Protein AF-A0A699RF55-F1 (afdb_monomer)

Foldseek 3Di:
DCPCVVVVVVVVVVVVLVVPPDFDWAQADPVGQDPVCNPDTDTDDSVVVVVVCVVVVVVVVVVVVVVVVD

Solvent-accessible surface area (backbone atoms only — not comparable to full-atom values): 4391 Å² total; per-residue (Å²): 141,75,81,57,61,62,55,51,50,52,49,51,52,52,52,53,56,67,66,52,83,73,83,48,70,40,75,54,51,90,94,65,52,46,88,94,48,70,85,53,63,45,74,59,57,69,72,62,54,53,65,64,41,51,63,53,55,51,50,55,51,51,51,50,55,56,64,74,74,110

Secondary structure (DSSP, 8-state):
--SSHHHHHHHHHHHHHHH-----EEEPPTTS--TT-TT-EEEPPHHHHHHHHHHHHHHHHHHHHHHH--

InterPro domains:
  IPR013103 Reverse transcriptase, RNA-dependent DNA polymerase [PF07727] (18-68)

Nearest PDB structures (foldseek):
  7dyr-assembly1_F  TM=3.332E-01  e=6.338E+00  Escherichia coli K-12

Sequence (70 aa):
MADSAWIEAMQEELYQFDRLQEEVYVAQPDMFVDPDHPEKVYRLRKALYGLKQAPKAWHDELLKFLTSKG

Radius of gyration: 17.6 Å; Cα contacts (8 Å, |Δi|>4): 24; chains: 1; bounding box: 46×22×50 Å

Mean predicted aligned error: 10.0 Å

Organism: Tanacetum cinerariifolium (NCBI:txid118510)

Structure (mmCIF, N/CA/C/O backbone):
data_AF-A0A699RF55-F1
#
_entry.id   AF-A0A699RF55-F1
#
loop_
_atom_site.group_PDB
_atom_site.id
_atom_site.type_symbol
_atom_site.label_atom_id
_atom_site.label_alt_id
_atom_site.label_comp_id
_atom_site.label_asym_id
_atom_site.label_entity_id
_atom_site.label_seq_id
_atom_site.pdbx_PDB_ins_code
_atom_site.Cartn_x
_atom_site.Cartn_y
_atom_site.Cartn_z
_atom_site.occupancy
_atom_site.B_iso_or_equiv
_atom_site.auth_seq_id
_atom_site.auth_comp_id
_atom_site.auth_asym_id
_atom_site.auth_atom_id
_atom_site.pdbx_PDB_model_num
ATOM 1 N N . MET A 1 1 ? -15.093 -1.385 29.090 1.00 49.91 1 MET A N 1
ATOM 2 C CA . MET A 1 1 ? -13.843 -2.003 28.600 1.00 49.91 1 MET A CA 1
ATOM 3 C C . MET A 1 1 ? -14.009 -2.350 27.123 1.00 49.91 1 MET A C 1
ATOM 5 O O . MET A 1 1 ? -14.180 -3.508 26.789 1.00 49.91 1 MET A O 1
ATOM 9 N N . ALA A 1 2 ? -14.043 -1.335 26.255 1.00 54.25 2 ALA A N 1
ATOM 10 C CA . ALA A 1 2 ? -14.086 -1.483 24.791 1.00 54.25 2 ALA A CA 1
ATOM 11 C C . ALA A 1 2 ? -12.835 -0.862 24.133 1.00 54.25 2 ALA A C 1
ATOM 13 O O . ALA A 1 2 ? -12.767 -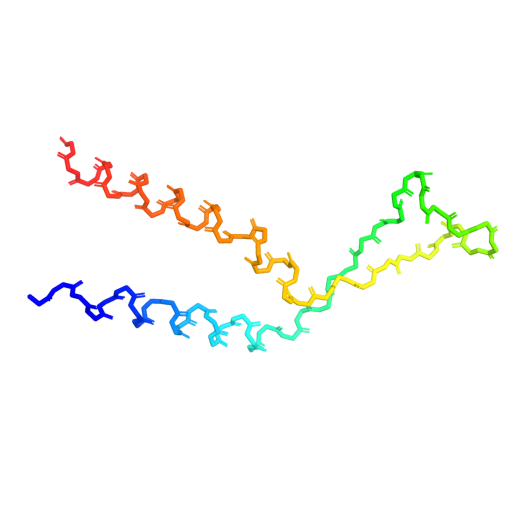0.713 22.922 1.00 54.25 2 ALA A O 1
ATOM 14 N N . ASP A 1 3 ? -11.855 -0.479 24.955 1.00 60.72 3 ASP A N 1
ATOM 15 C CA . ASP A 1 3 ? -10.750 0.397 24.559 1.00 60.72 3 ASP A CA 1
ATOM 16 C C . ASP A 1 3 ? -9.465 -0.372 24.200 1.00 60.72 3 ASP A C 1
ATOM 18 O O . ASP A 1 3 ? -8.503 0.214 23.730 1.00 60.72 3 ASP A O 1
ATOM 22 N N . SER A 1 4 ? -9.436 -1.697 24.391 1.00 66.25 4 SER A N 1
ATOM 23 C CA . SER A 1 4 ? -8.307 -2.550 23.980 1.00 66.25 4 SER A CA 1
ATOM 24 C C . SER A 1 4 ? -8.583 -3.340 22.703 1.00 66.25 4 SER A C 1
ATOM 26 O O . SER A 1 4 ? -7.650 -3.649 21.972 1.00 66.25 4 SER A O 1
ATOM 28 N N . ALA A 1 5 ? -9.853 -3.612 22.386 1.00 74.94 5 ALA A N 1
ATOM 29 C CA . ALA A 1 5 ? -10.227 -4.457 21.252 1.00 74.94 5 ALA A CA 1
ATOM 30 C C . ALA A 1 5 ? -9.787 -3.867 19.900 1.00 74.94 5 ALA A C 1
ATOM 32 O O . ALA A 1 5 ? -9.414 -4.604 18.994 1.00 74.94 5 ALA A O 1
ATOM 33 N N . TRP A 1 6 ? -9.781 -2.536 19.768 1.00 70.19 6 TRP A N 1
ATOM 34 C CA . TRP A 1 6 ? -9.309 -1.867 18.552 1.00 70.19 6 TRP A CA 1
ATOM 35 C C . TRP A 1 6 ? -7.779 -1.913 18.416 1.00 70.19 6 TRP A C 1
ATOM 37 O O . TRP A 1 6 ? -7.266 -2.015 17.304 1.00 70.19 6 TRP A O 1
ATOM 47 N N . ILE A 1 7 ? -7.054 -1.885 19.540 1.00 70.06 7 ILE A N 1
ATOM 48 C CA . ILE A 1 7 ? -5.590 -2.015 19.576 1.00 70.06 7 ILE A CA 1
ATOM 49 C C . ILE A 1 7 ? -5.192 -3.444 19.212 1.00 70.06 7 ILE A C 1
ATOM 51 O O . ILE A 1 7 ? -4.300 -3.636 18.391 1.00 70.06 7 ILE A O 1
ATOM 55 N N . GLU A 1 8 ? -5.880 -4.433 19.783 1.00 76.56 8 GLU A N 1
ATOM 56 C CA . GLU A 1 8 ? -5.675 -5.853 19.485 1.00 76.56 8 GLU A CA 1
ATOM 57 C C . GLU A 1 8 ? -5.974 -6.156 18.012 1.00 76.56 8 GLU A C 1
ATOM 59 O O . GLU A 1 8 ? -5.155 -6.778 17.342 1.00 76.56 8 GLU A O 1
ATOM 64 N N . ALA A 1 9 ? -7.076 -5.630 17.464 1.00 72.19 9 ALA A N 1
ATOM 65 C CA . ALA A 1 9 ? -7.396 -5.771 16.044 1.00 72.19 9 ALA A CA 1
ATOM 66 C C . ALA A 1 9 ? -6.320 -5.146 15.137 1.00 72.19 9 ALA A C 1
ATOM 68 O O . ALA A 1 9 ? -5.873 -5.782 14.185 1.00 72.19 9 ALA A O 1
ATOM 69 N N . MET A 1 10 ? -5.837 -3.939 15.462 1.00 75.62 10 MET A N 1
ATOM 70 C CA . MET A 1 10 ? -4.734 -3.306 14.728 1.00 75.62 10 MET A CA 1
ATOM 71 C C . MET A 1 10 ? -3.436 -4.117 14.810 1.00 75.62 10 MET A C 1
ATOM 73 O O . MET A 1 10 ? -2.708 -4.214 13.825 1.00 75.62 10 MET A O 1
ATOM 77 N N . GLN A 1 11 ? -3.118 -4.682 15.974 1.00 72.88 11 GLN A N 1
ATOM 78 C CA . GLN A 1 11 ? -1.918 -5.498 16.156 1.00 72.88 11 GLN A CA 1
ATOM 79 C C . GLN A 1 11 ? -2.003 -6.818 15.383 1.00 72.88 11 GLN A C 1
ATOM 81 O O . GLN A 1 11 ? -1.017 -7.206 14.757 1.00 72.88 11 GLN A O 1
ATOM 86 N N . GLU A 1 12 ? -3.166 -7.468 15.365 1.00 75.75 12 GLU A N 1
ATOM 87 C CA . GLU A 1 12 ? -3.411 -8.689 14.595 1.00 75.75 12 GLU A CA 1
ATOM 88 C C . GLU A 1 12 ? -3.306 -8.413 13.084 1.00 75.75 12 GLU A C 1
ATOM 90 O O . GLU A 1 12 ? -2.613 -9.137 12.368 1.00 75.75 12 GLU A O 1
ATOM 95 N N . G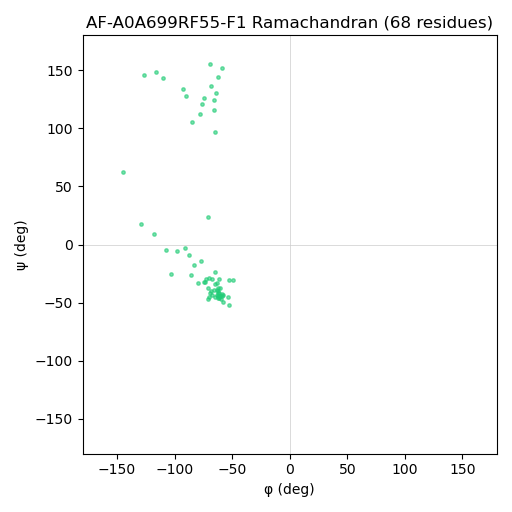LU A 1 13 ? -3.903 -7.320 12.594 1.00 75.00 13 GLU A N 1
ATOM 96 C CA . GLU A 1 13 ? -3.793 -6.904 11.189 1.00 75.00 13 GLU A CA 1
ATOM 97 C C . GLU A 1 13 ? -2.348 -6.591 10.788 1.00 75.00 13 GLU A C 1
ATOM 99 O O . GLU A 1 13 ? -1.877 -7.072 9.756 1.00 75.00 13 GLU A O 1
ATOM 104 N N . LEU A 1 14 ? -1.613 -5.839 11.615 1.00 73.19 14 LEU A N 1
ATOM 105 C CA . LEU A 1 14 ? -0.197 -5.541 11.381 1.00 73.19 14 LEU A CA 1
ATOM 106 C C . LEU A 1 14 ? 0.665 -6.808 11.389 1.00 73.19 14 LEU A C 1
ATOM 108 O O . LEU A 1 14 ? 1.586 -6.932 10.580 1.00 73.19 14 LEU A O 1
ATOM 112 N N . TYR A 1 15 ? 0.360 -7.766 12.262 1.00 74.56 15 TYR A N 1
ATOM 113 C CA . TYR A 1 15 ? 1.066 -9.041 12.326 1.00 74.56 15 TYR A CA 1
ATOM 114 C C . TYR A 1 15 ? 0.816 -9.902 11.081 1.00 74.56 15 TYR A C 1
ATOM 116 O O . TYR A 1 15 ? 1.757 -10.458 10.511 1.00 74.56 15 TYR A O 1
ATOM 124 N N . GLN A 1 16 ? -0.430 -9.983 10.604 1.00 68.94 16 GLN A N 1
ATOM 125 C CA . GLN A 1 16 ? -0.753 -10.678 9.352 1.00 68.94 16 GLN A CA 1
ATOM 126 C C . GLN A 1 16 ? -0.124 -9.981 8.140 1.00 68.94 16 GLN A C 1
ATOM 128 O O . GLN A 1 16 ? 0.406 -10.639 7.246 1.00 68.94 16 GLN A O 1
ATOM 133 N N . PHE A 1 17 ? -0.116 -8.651 8.135 1.00 68.75 17 PHE A N 1
ATOM 134 C CA . PHE A 1 17 ? 0.504 -7.839 7.096 1.00 68.75 17 PHE A CA 1
ATOM 135 C C . PHE A 1 17 ? 2.017 -8.055 6.983 1.00 68.75 17 PHE A C 1
ATOM 137 O O . PHE A 1 17 ? 2.549 -8.141 5.875 1.00 68.75 17 PHE A O 1
ATOM 144 N N . ASP A 1 18 ? 2.712 -8.161 8.115 1.00 68.81 18 ASP A N 1
ATOM 145 C CA . ASP A 1 18 ? 4.149 -8.435 8.139 1.00 68.81 18 ASP A CA 1
ATOM 146 C C . ASP A 1 18 ? 4.450 -9.886 7.721 1.00 68.81 18 ASP A C 1
ATOM 148 O O . ASP A 1 18 ? 5.382 -10.146 6.949 1.00 68.81 18 ASP A O 1
ATOM 152 N N . ARG A 1 19 ? 3.588 -10.831 8.132 1.00 67.62 19 ARG A N 1
ATOM 153 C CA . ARG A 1 19 ? 3.659 -12.252 7.747 1.00 67.62 19 ARG A CA 1
ATOM 154 C C . ARG A 1 19 ? 3.370 -12.520 6.276 1.00 67.62 19 ARG A C 1
ATOM 156 O O . ARG A 1 19 ? 3.910 -13.489 5.739 1.00 67.62 19 ARG A O 1
ATOM 163 N N . LEU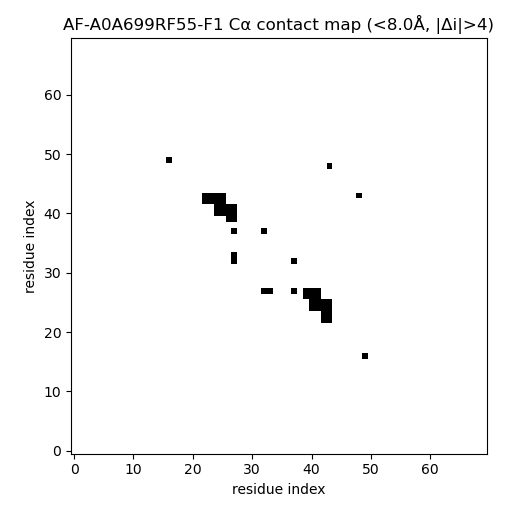 A 1 20 ? 2.548 -11.704 5.620 1.00 66.12 20 LEU A N 1
ATOM 164 C CA . LEU A 1 20 ? 2.326 -11.789 4.179 1.00 66.12 20 LEU A CA 1
ATOM 165 C C . LEU A 1 20 ? 3.642 -11.452 3.465 1.00 66.12 20 LEU A C 1
ATOM 167 O O . LEU A 1 20 ? 3.984 -10.290 3.261 1.00 66.12 20 LEU A O 1
ATOM 171 N N . GLN A 1 21 ? 4.408 -12.474 3.069 1.00 65.06 21 GLN A N 1
ATOM 172 C CA . GLN A 1 21 ? 5.596 -12.376 2.198 1.00 65.06 21 GLN A CA 1
ATOM 173 C C . GLN A 1 21 ? 5.226 -12.040 0.742 1.00 65.06 21 GLN A C 1
ATOM 175 O O . GLN A 1 21 ? 5.951 -12.372 -0.190 1.00 65.06 21 GLN A O 1
ATOM 180 N N . GLU A 1 22 ? 4.068 -11.422 0.530 1.00 71.94 22 GLU A N 1
ATOM 181 C CA . GLU A 1 22 ? 3.517 -11.205 -0.793 1.00 71.94 22 GLU A CA 1
ATOM 182 C C . GLU A 1 22 ? 4.236 -10.028 -1.459 1.00 71.94 22 GLU A C 1
ATOM 184 O O . GLU A 1 22 ? 4.161 -8.876 -1.019 1.00 71.94 22 GLU A O 1
AT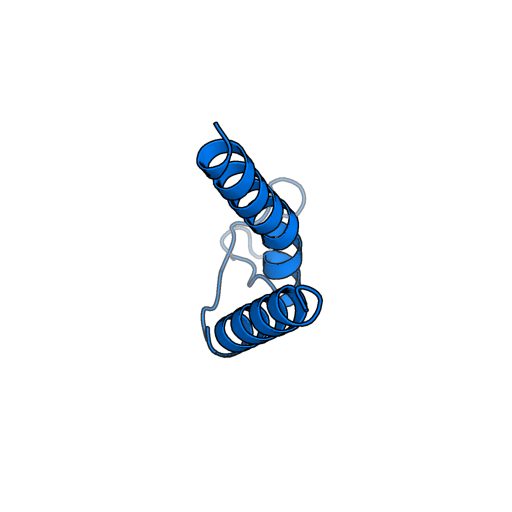OM 189 N N . GLU A 1 23 ? 4.999 -10.333 -2.507 1.00 82.25 23 GLU A N 1
ATOM 190 C CA . GLU A 1 23 ? 5.618 -9.323 -3.353 1.00 82.25 23 GLU A CA 1
ATOM 191 C C . GLU A 1 23 ? 4.614 -8.888 -4.415 1.00 82.25 23 GLU A C 1
ATOM 193 O O . GLU A 1 23 ? 4.327 -9.604 -5.373 1.00 82.25 23 GLU A O 1
ATOM 198 N N . VAL A 1 24 ? 4.063 -7.690 -4.235 1.00 83.19 24 VAL A N 1
ATOM 199 C CA . VAL A 1 24 ? 3.135 -7.102 -5.199 1.00 83.19 24 VAL A CA 1
ATOM 200 C C . VAL A 1 24 ? 3.923 -6.285 -6.212 1.00 83.19 24 VAL A C 1
ATOM 202 O O . VAL A 1 24 ? 4.689 -5.390 -5.844 1.00 83.19 24 VAL A O 1
ATOM 205 N N . TYR A 1 25 ? 3.691 -6.558 -7.490 1.0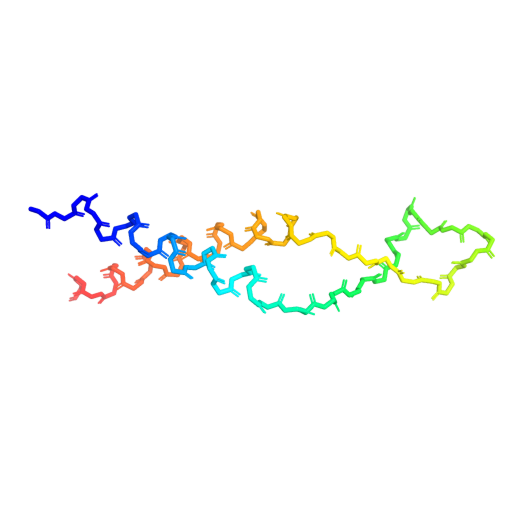0 87.75 25 TYR A N 1
ATOM 206 C CA . TYR A 1 25 ? 4.238 -5.790 -8.601 1.00 87.75 25 TYR A CA 1
ATOM 207 C C . TYR A 1 25 ? 3.127 -5.007 -9.295 1.00 87.75 25 TYR A C 1
ATOM 209 O O . TYR A 1 25 ? 1.999 -5.482 -9.414 1.00 87.75 25 TYR A O 1
ATOM 217 N N . VAL A 1 26 ? 3.442 -3.799 -9.751 1.00 87.75 26 VAL A N 1
ATOM 218 C CA . VAL A 1 26 ? 2.518 -2.938 -10.492 1.00 87.75 26 VAL A CA 1
ATOM 219 C C . VAL A 1 26 ? 3.149 -2.496 -11.802 1.00 87.75 26 VAL A C 1
ATOM 221 O O . VAL A 1 26 ? 4.362 -2.289 -11.880 1.00 87.75 26 VAL A O 1
ATOM 224 N N . ALA A 1 27 ? 2.316 -2.346 -12.831 1.00 92.06 27 ALA A N 1
ATOM 225 C CA . ALA A 1 27 ? 2.739 -1.748 -14.088 1.00 92.06 27 ALA A CA 1
ATOM 226 C C . ALA A 1 27 ? 3.259 -0.322 -13.860 1.00 92.06 27 ALA A C 1
ATOM 228 O O . ALA A 1 27 ? 2.837 0.368 -12.923 1.00 92.06 27 ALA A O 1
ATOM 229 N N . GLN A 1 28 ? 4.176 0.109 -14.723 1.00 92.81 28 GLN A N 1
ATOM 230 C CA . GLN A 1 28 ? 4.650 1.485 -14.704 1.00 92.81 28 GLN A CA 1
ATOM 231 C C . GLN A 1 28 ? 3.490 2.422 -15.054 1.00 92.81 28 GLN A C 1
ATOM 233 O O . GLN A 1 28 ? 2.790 2.181 -16.037 1.00 92.81 28 GLN A O 1
ATOM 238 N N . PRO A 1 29 ? 3.251 3.473 -14.257 1.00 89.75 29 PRO A N 1
ATOM 239 C CA . PRO A 1 29 ? 2.288 4.500 -14.623 1.00 89.75 29 PRO A CA 1
ATOM 240 C C . PRO A 1 29 ? 2.727 5.200 -15.912 1.00 89.75 29 PRO A C 1
ATOM 242 O O . PRO A 1 29 ? 3.913 5.482 -16.062 1.00 89.75 29 PRO A O 1
ATOM 245 N N . ASP A 1 30 ? 1.782 5.575 -16.775 1.00 86.81 30 ASP A N 1
ATOM 246 C CA . ASP A 1 30 ? 2.059 6.157 -18.102 1.00 86.81 30 ASP A CA 1
ATOM 247 C C . ASP A 1 30 ? 3.007 7.374 -18.083 1.00 86.81 30 ASP A C 1
ATOM 249 O O . ASP A 1 30 ? 3.764 7.597 -19.022 1.00 86.81 30 ASP 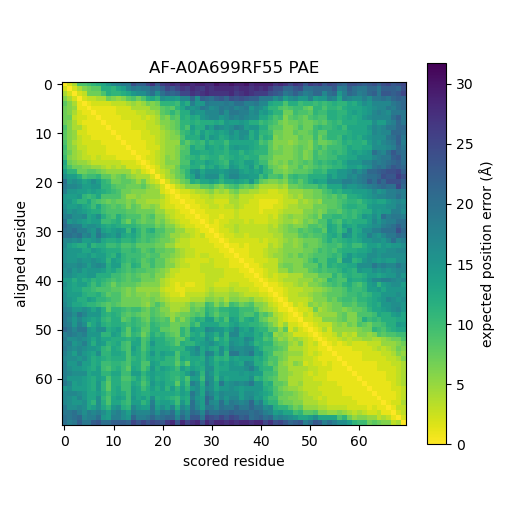A O 1
ATOM 253 N N . MET A 1 31 ? 3.006 8.159 -17.000 1.00 91.06 31 MET A N 1
ATOM 254 C CA . MET A 1 31 ? 3.871 9.341 -16.830 1.00 91.06 31 MET A CA 1
ATOM 255 C C . MET A 1 31 ? 5.224 9.050 -16.159 1.00 91.06 31 MET A C 1
ATOM 257 O O . MET A 1 31 ? 6.027 9.961 -15.982 1.00 91.06 31 MET A O 1
ATOM 261 N N . PHE A 1 32 ? 5.465 7.805 -15.752 1.00 87.56 32 PHE A N 1
ATOM 262 C CA . PHE A 1 32 ? 6.654 7.362 -15.018 1.00 87.56 32 PHE A CA 1
ATOM 263 C C . PHE A 1 32 ? 7.311 6.136 -15.665 1.00 87.56 32 PHE A C 1
ATOM 265 O O . PHE A 1 32 ? 8.082 5.445 -15.006 1.00 87.56 32 PHE A O 1
ATOM 272 N N . VAL A 1 33 ? 6.998 5.849 -16.931 1.00 93.44 33 VAL A N 1
ATOM 273 C CA . VAL A 1 33 ? 7.638 4.763 -17.678 1.00 93.44 33 VAL A CA 1
ATOM 274 C C . VAL A 1 33 ? 9.116 5.093 -17.878 1.00 93.44 33 VAL A C 1
ATOM 276 O O . VAL A 1 33 ? 9.454 6.143 -18.424 1.00 93.44 33 VAL A O 1
ATOM 279 N N . ASP A 1 34 ? 9.989 4.190 -17.441 1.00 92.56 34 ASP A N 1
ATOM 280 C CA . ASP A 1 34 ? 11.419 4.219 -17.731 1.00 92.56 34 ASP A CA 1
ATOM 281 C C . ASP A 1 34 ? 11.638 3.999 -19.244 1.00 92.56 34 ASP A C 1
ATOM 283 O O . ASP A 1 34 ? 11.305 2.919 -19.746 1.00 92.56 34 ASP A O 1
ATOM 287 N N . PRO A 1 35 ? 12.185 4.984 -19.985 1.00 92.31 35 PRO A N 1
ATOM 288 C CA . PRO A 1 35 ? 12.402 4.870 -21.427 1.00 92.31 35 PRO A CA 1
ATOM 289 C C . PRO A 1 35 ? 13.351 3.734 -21.816 1.00 92.31 35 PRO A C 1
ATOM 291 O O . PRO A 1 35 ? 13.207 3.172 -22.900 1.00 92.31 35 PRO A O 1
ATOM 294 N N . ASP A 1 36 ? 14.305 3.395 -20.944 1.00 95.44 36 ASP A N 1
ATOM 295 C CA . ASP A 1 36 ? 15.288 2.339 -21.193 1.00 95.44 36 ASP A CA 1
ATOM 296 C C . ASP A 1 36 ? 14.724 0.947 -20.864 1.00 95.44 36 ASP A C 1
ATOM 298 O O . ASP A 1 36 ? 15.268 -0.068 -21.303 1.00 95.44 36 ASP A O 1
ATOM 302 N N . HIS A 1 37 ? 13.631 0.886 -20.094 1.00 91.88 37 HIS A N 1
ATOM 303 C CA . HIS A 1 37 ? 13.014 -0.360 -19.637 1.00 91.88 37 HIS A CA 1
ATOM 304 C C . HIS A 1 37 ? 11.477 -0.275 -19.557 1.00 91.88 37 HIS A C 1
ATOM 306 O O . HIS A 1 37 ? 10.896 -0.416 -18.469 1.00 91.88 37 HIS A O 1
ATOM 312 N N . PRO A 1 38 ? 10.784 -0.057 -20.685 1.00 89.44 38 PRO A N 1
ATOM 313 C CA . PRO A 1 38 ? 9.342 0.184 -20.702 1.00 89.44 38 PRO A CA 1
ATOM 314 C C . PRO A 1 38 ? 8.503 -1.015 -20.228 1.00 89.44 38 PRO A C 1
ATOM 316 O O . PRO A 1 38 ? 7.380 -0.846 -19.762 1.00 89.44 38 PRO A O 1
ATOM 319 N N . GLU A 1 39 ? 9.039 -2.232 -20.307 1.00 91.56 39 GLU A N 1
ATOM 320 C CA . GLU A 1 39 ? 8.370 -3.480 -19.932 1.00 91.56 39 GLU A CA 1
ATOM 321 C C . GLU A 1 39 ? 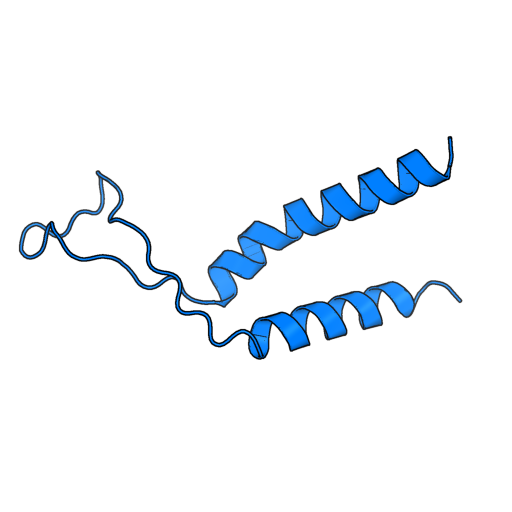8.514 -3.857 -18.451 1.00 91.56 39 GLU A C 1
ATOM 323 O O . GLU A 1 39 ? 7.871 -4.801 -17.984 1.00 91.56 39 GLU A O 1
ATOM 328 N N . LYS A 1 40 ? 9.362 -3.150 -17.693 1.00 91.75 40 LYS A N 1
ATOM 329 C CA . LYS A 1 40 ? 9.565 -3.463 -16.275 1.00 91.75 40 LYS A CA 1
ATOM 330 C C . LYS A 1 40 ? 8.329 -3.134 -15.444 1.00 91.75 40 LYS A C 1
ATOM 332 O O . LYS A 1 40 ? 7.526 -2.270 -15.781 1.00 91.75 40 LYS A O 1
ATOM 337 N N . VAL A 1 41 ? 8.212 -3.819 -14.311 1.00 91.56 41 VAL A N 1
ATOM 338 C CA . VAL A 1 41 ? 7.184 -3.589 -13.291 1.00 91.56 41 VAL A CA 1
ATOM 339 C C . VAL A 1 41 ? 7.837 -3.136 -11.988 1.00 91.56 41 VAL A C 1
ATOM 341 O O . VAL A 1 41 ? 8.955 -3.544 -11.664 1.00 91.56 41 VAL A O 1
ATOM 344 N N . TYR A 1 42 ? 7.144 -2.301 -11.216 1.00 88.62 42 TYR A N 1
ATOM 345 C CA . TYR A 1 42 ? 7.637 -1.828 -9.925 1.00 88.62 42 TYR A CA 1
ATOM 346 C C . TYR A 1 42 ? 7.152 -2.714 -8.788 1.00 88.62 42 TYR A C 1
ATOM 348 O O . TYR A 1 42 ? 5.964 -3.010 -8.684 1.00 88.62 42 TYR A O 1
ATOM 356 N N . ARG A 1 43 ? 8.062 -3.076 -7.880 1.00 87.56 43 ARG A N 1
ATOM 357 C CA . ARG A 1 43 ? 7.698 -3.737 -6.625 1.00 87.56 43 ARG A CA 1
ATOM 358 C C . ARG A 1 43 ? 7.125 -2.711 -5.652 1.00 87.56 43 ARG A C 1
ATOM 360 O O . ARG A 1 43 ? 7.807 -1.759 -5.264 1.00 87.56 43 ARG A O 1
ATOM 367 N N . LEU A 1 44 ? 5.888 -2.919 -5.221 1.00 81.75 44 LEU A N 1
ATOM 368 C CA . LEU A 1 44 ? 5.228 -2.055 -4.256 1.00 81.75 44 LEU A CA 1
ATOM 369 C C . LEU A 1 44 ? 5.807 -2.299 -2.857 1.00 81.75 44 LEU A C 1
ATOM 371 O O . LEU A 1 44 ? 5.846 -3.424 -2.361 1.00 81.75 44 LEU A O 1
ATOM 375 N N . ARG A 1 45 ? 6.268 -1.232 -2.195 1.00 80.75 45 ARG A N 1
ATOM 376 C CA . ARG A 1 45 ? 6.756 -1.331 -0.811 1.00 80.75 45 ARG A CA 1
ATOM 377 C C . ARG A 1 45 ? 5.593 -1.628 0.121 1.00 80.75 45 ARG A C 1
ATOM 379 O O . ARG A 1 45 ? 4.571 -0.948 0.031 1.00 80.75 45 ARG A O 1
ATOM 386 N N . LYS A 1 46 ? 5.790 -2.555 1.067 1.00 74.00 46 LYS A N 1
ATOM 387 C CA . LYS A 1 46 ? 4.691 -3.044 1.900 1.00 74.00 46 LYS A CA 1
ATOM 388 C C . LYS A 1 46 ? 3.896 -1.934 2.578 1.00 74.00 46 LYS A C 1
ATOM 390 O O . LYS A 1 46 ? 2.706 -1.788 2.331 1.00 74.00 46 LYS A O 1
ATOM 395 N N . ALA A 1 47 ? 4.590 -1.039 3.277 1.00 70.38 47 ALA A N 1
ATOM 396 C CA . ALA A 1 47 ? 3.995 0.116 3.953 1.00 70.38 47 ALA A CA 1
ATOM 397 C C . ALA A 1 47 ? 3.028 0.956 3.085 1.00 70.38 47 ALA A C 1
ATOM 399 O O . ALA A 1 47 ? 2.068 1.516 3.608 1.00 70.38 47 ALA A O 1
ATOM 400 N N . LEU A 1 48 ? 3.241 1.026 1.764 1.00 69.75 48 LEU A N 1
ATOM 401 C CA . LEU A 1 48 ? 2.400 1.814 0.862 1.00 69.75 48 LEU A CA 1
ATOM 402 C C . LEU A 1 48 ? 1.038 1.166 0.587 1.00 69.75 48 LEU A C 1
ATOM 404 O O . LEU A 1 48 ? 0.065 1.896 0.408 1.00 69.75 48 LEU A O 1
ATOM 408 N N . TYR A 1 49 ? 0.929 -0.168 0.557 1.00 70.06 49 TYR A N 1
ATOM 409 C CA . TYR A 1 49 ? -0.387 -0.798 0.398 1.00 70.06 49 TYR A CA 1
ATOM 410 C C . TYR A 1 49 ? -1.168 -0.845 1.713 1.00 70.06 49 TYR A C 1
ATOM 412 O O . TYR A 1 49 ? -2.377 -0.645 1.680 1.00 70.06 49 TYR A O 1
ATOM 420 N N . GLY A 1 50 ? -0.503 -0.990 2.865 1.00 68.19 50 GLY A N 1
ATOM 421 C CA . GLY A 1 50 ? -1.156 -0.865 4.178 1.00 68.19 50 GLY A CA 1
ATOM 422 C C . GLY A 1 50 ?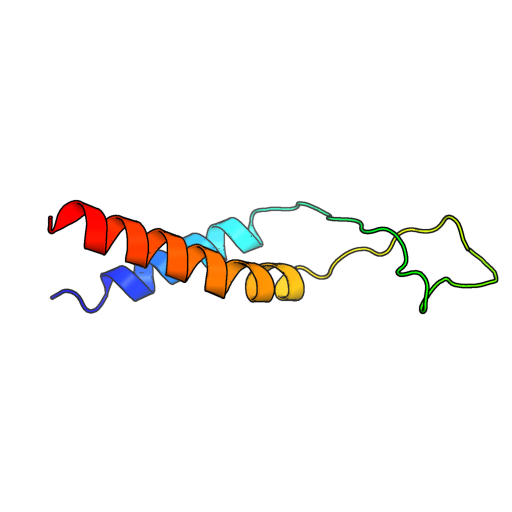 -1.809 0.503 4.370 1.00 68.19 50 GLY A C 1
ATOM 423 O O . GLY A 1 50 ? -2.973 0.590 4.751 1.00 68.19 50 GLY A O 1
ATOM 424 N N . LEU A 1 51 ? -1.113 1.571 3.963 1.00 72.94 51 LEU A N 1
ATOM 425 C CA . LEU A 1 51 ? -1.671 2.926 3.954 1.00 72.94 51 LEU A CA 1
ATOM 426 C C . LEU A 1 51 ? -2.904 3.056 3.040 1.00 72.94 51 LEU A C 1
ATOM 428 O O . LEU A 1 51 ? -3.849 3.761 3.382 1.00 72.94 51 LEU A O 1
ATOM 432 N N . LYS A 1 52 ? -2.920 2.370 1.889 1.00 68.62 52 LYS A N 1
ATOM 433 C CA . LYS A 1 52 ? -4.084 2.354 0.985 1.00 68.62 52 LYS A CA 1
ATOM 434 C C . LYS A 1 52 ? -5.249 1.518 1.517 1.00 68.62 52 LYS A C 1
ATOM 436 O O . LYS A 1 52 ? -6.392 1.812 1.179 1.00 68.62 52 LYS A O 1
ATOM 441 N N . GLN A 1 53 ? -4.979 0.478 2.303 1.00 73.25 53 GLN A N 1
ATOM 442 C CA . GLN A 1 53 ? -6.012 -0.409 2.834 1.00 73.25 53 GLN A CA 1
ATOM 443 C C . GLN A 1 53 ? -6.637 0.103 4.130 1.00 73.25 53 GLN A C 1
ATOM 445 O O . GLN A 1 53 ? -7.808 -0.182 4.353 1.00 73.25 53 GLN A O 1
ATOM 450 N N . ALA A 1 54 ? -5.931 0.914 4.923 1.00 75.94 54 ALA A N 1
ATOM 451 C CA . ALA A 1 54 ? -6.461 1.442 6.181 1.00 75.94 54 ALA A CA 1
ATOM 452 C C . ALA A 1 54 ? -7.825 2.160 6.033 1.00 75.94 54 ALA A C 1
ATOM 454 O O . ALA A 1 54 ? -8.739 1.844 6.795 1.00 75.94 54 ALA A O 1
ATOM 455 N N . PRO A 1 55 ? -8.056 3.035 5.029 1.00 80.25 55 PRO A N 1
ATOM 456 C CA . PRO A 1 55 ? -9.377 3.633 4.821 1.00 80.25 55 PRO A CA 1
ATOM 457 C C . PRO A 1 55 ? -10.459 2.618 4.429 1.00 80.25 55 PR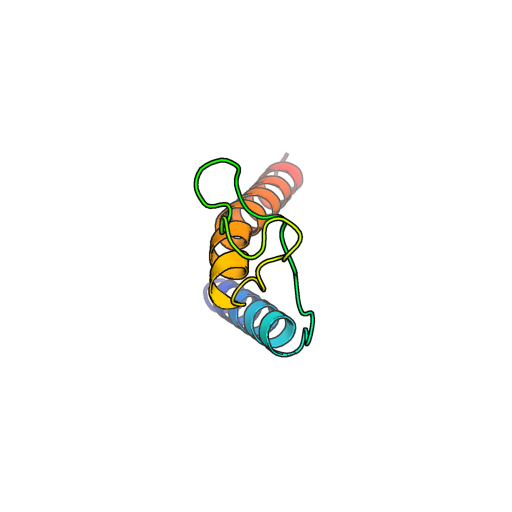O A C 1
ATOM 459 O O . PRO A 1 55 ? -11.616 2.777 4.811 1.00 80.25 55 PRO A O 1
ATOM 462 N N . LYS A 1 56 ? -10.094 1.572 3.672 1.00 79.44 56 LYS A N 1
ATOM 463 C CA . LYS A 1 56 ? -11.024 0.518 3.246 1.00 79.44 56 LYS A CA 1
ATOM 464 C C . LYS A 1 56 ? -11.420 -0.374 4.423 1.00 79.44 56 LYS A C 1
ATOM 466 O O . LYS A 1 56 ? -12.606 -0.592 4.629 1.00 79.44 56 LYS A O 1
ATOM 471 N N . ALA A 1 57 ? -10.445 -0.820 5.213 1.00 76.69 57 ALA A N 1
ATOM 472 C CA . ALA A 1 57 ? -10.681 -1.595 6.427 1.00 76.69 57 ALA A CA 1
ATOM 473 C C . ALA A 1 57 ? -11.572 -0.821 7.411 1.00 76.69 57 ALA A C 1
ATOM 475 O O . ALA A 1 57 ? -12.549 -1.361 7.923 1.00 76.69 57 ALA A O 1
ATOM 476 N N . TRP A 1 58 ? -11.304 0.478 7.588 1.00 82.06 58 TRP A N 1
ATOM 477 C CA . TRP A 1 58 ? -12.128 1.344 8.429 1.00 82.06 58 TRP A CA 1
ATOM 478 C C . TRP A 1 58 ? -13.568 1.477 7.917 1.00 82.06 58 TRP A C 1
ATOM 480 O O . TRP A 1 58 ? -14.513 1.379 8.697 1.00 82.06 58 TRP A O 1
ATOM 490 N N . HIS A 1 59 ? -13.751 1.664 6.607 1.00 85.94 59 HIS A N 1
ATOM 491 C CA . HIS A 1 59 ? -15.077 1.722 5.992 1.00 85.94 59 HIS A CA 1
ATOM 492 C C . HIS A 1 59 ? -15.853 0.408 6.164 1.00 85.94 59 HIS A C 1
ATOM 494 O O . HIS A 1 59 ? -17.026 0.433 6.532 1.00 85.94 59 HIS A O 1
ATOM 500 N N . ASP A 1 60 ? -15.209 -0.734 5.918 1.00 84.75 60 ASP A N 1
ATOM 501 C CA . ASP A 1 60 ? -15.841 -2.049 6.038 1.00 84.75 60 ASP A CA 1
ATOM 502 C C . ASP A 1 60 ? -16.270 -2.326 7.487 1.00 84.75 60 ASP A C 1
ATOM 504 O O . ASP A 1 60 ? -17.366 -2.839 7.725 1.00 84.75 60 ASP A O 1
ATOM 508 N N . GLU A 1 61 ? -15.457 -1.930 8.467 1.00 85.38 61 GLU A N 1
ATOM 509 C CA . GLU A 1 61 ? -15.789 -2.072 9.885 1.00 85.38 61 GLU A CA 1
ATOM 510 C C . GLU A 1 61 ? -16.928 -1.139 10.317 1.00 85.38 61 GLU A C 1
ATOM 512 O O . GLU A 1 61 ? -17.868 -1.566 10.994 1.00 85.38 61 GLU A O 1
ATOM 517 N N . LEU A 1 62 ? -16.912 0.114 9.850 1.00 84.44 62 LEU A N 1
ATOM 518 C CA . LEU A 1 62 ? -18.011 1.055 10.061 1.00 84.44 62 LEU A CA 1
ATOM 519 C C . LEU A 1 62 ? -19.322 0.517 9.473 1.00 84.44 62 LEU A C 1
ATOM 521 O O . LEU A 1 62 ? -20.366 0.572 10.124 1.00 84.44 62 LEU A O 1
ATOM 525 N N . LEU A 1 63 ? -19.276 -0.033 8.259 1.00 90.94 63 LEU A N 1
ATOM 526 C CA . LEU A 1 63 ? -20.445 -0.583 7.582 1.00 90.94 63 LEU A CA 1
ATOM 527 C C . LEU A 1 63 ? -21.029 -1.781 8.342 1.00 90.94 63 LEU A C 1
ATOM 529 O O . LEU A 1 63 ? -22.248 -1.853 8.522 1.00 90.94 63 LEU A O 1
ATOM 533 N N . LYS A 1 64 ? -20.183 -2.694 8.838 1.00 88.88 64 LYS A N 1
ATOM 534 C CA . LYS A 1 64 ? -20.623 -3.800 9.706 1.00 88.88 64 LYS A CA 1
ATOM 535 C C . LYS A 1 64 ? -21.290 -3.282 10.976 1.00 88.88 64 LYS A C 1
ATOM 537 O O . LYS A 1 64 ? -22.372 -3.754 11.322 1.00 88.88 64 LYS A O 1
ATOM 542 N N . PHE A 1 65 ? -20.680 -2.303 11.649 1.00 88.62 65 PHE A N 1
ATOM 543 C CA . PHE A 1 65 ? -21.243 -1.710 12.862 1.00 88.62 65 PHE A CA 1
ATOM 544 C C . PHE A 1 65 ? -22.638 -1.132 12.602 1.00 88.62 65 PHE A C 1
ATOM 546 O O . PHE A 1 65 ? -23.582 -1.472 13.316 1.00 88.62 65 PHE A O 1
ATOM 553 N N . LEU A 1 66 ? -22.785 -0.323 11.550 1.00 91.06 66 LEU A N 1
ATOM 554 C CA . LEU A 1 66 ? -24.061 0.291 11.176 1.00 91.06 66 LEU A CA 1
ATOM 555 C C . LEU A 1 66 ? -25.124 -0.755 10.825 1.00 91.06 66 LEU A C 1
ATOM 557 O O . LEU A 1 66 ? -26.260 -0.647 11.276 1.00 91.06 66 LEU A O 1
ATOM 561 N N . THR A 1 67 ? -24.745 -1.799 10.088 1.00 92.00 67 THR A N 1
ATOM 562 C CA . THR A 1 67 ? -25.663 -2.881 9.693 1.00 92.00 67 THR A CA 1
ATOM 563 C C . THR A 1 67 ? -26.070 -3.756 10.883 1.00 92.00 67 THR A C 1
ATOM 565 O O . THR A 1 67 ? -27.168 -4.291 10.899 1.00 92.00 67 THR A O 1
ATOM 568 N N . SER A 1 68 ? -25.220 -3.881 11.908 1.00 90.69 68 SER A N 1
ATOM 569 C CA . SER A 1 68 ? -25.531 -4.638 13.133 1.00 90.69 68 SER A CA 1
ATOM 570 C C . SER A 1 68 ? -26.469 -3.912 14.109 1.00 90.69 68 SER A C 1
ATOM 572 O O . SER A 1 68 ? -26.948 -4.518 15.068 1.00 90.69 68 SER A O 1
ATOM 574 N N . LYS A 1 69 ? -26.670 -2.601 13.918 1.00 76.62 69 LYS A N 1
ATOM 575 C CA . LYS A 1 69 ? -27.464 -1.728 14.797 1.00 76.62 69 LYS A CA 1
ATOM 576 C C . LYS A 1 69 ? -28.805 -1.298 14.190 1.00 76.62 69 LYS A C 1
ATOM 578 O O . LYS A 1 69 ? -29.557 -0.618 14.888 1.00 76.62 69 LYS A O 1
ATOM 583 N N . GLY A 1 70 ? -29.077 -1.664 12.936 1.00 55.19 70 GLY A N 1
ATOM 584 C CA . GLY A 1 70 ? -30.398 -1.570 12.301 1.00 55.19 70 GLY A CA 1
ATOM 585 C C . GLY A 1 70 ? -31.210 -2.833 12.537 1.00 55.19 70 GLY A C 1
ATOM 586 O O . GLY A 1 70 ? -32.445 -2.697 12.663 1.00 55.19 70 GLY A O 1
#

pLDDT: mean 79.21, std 10.66, range [49.91, 95.44]